Protein AF-A0A6B3GZT9-F1 (afdb_monomer)

pLDDT: mean 89.87, std 8.6, range [65.19, 97.88]

Radius of gyration: 15.0 Å; Cα contacts (8 Å, |Δi|>4): 154; chains: 1; bounding box: 35×29×36 Å

Mean predicted aligned error: 4.61 Å

Structure (mmCIF, N/CA/C/O backbone):
data_AF-A0A6B3GZT9-F1
#
_entry.id   AF-A0A6B3GZT9-F1
#
loop_
_atom_site.group_PDB
_atom_site.id
_atom_site.type_symbol
_atom_site.label_atom_id
_atom_site.label_alt_id
_atom_site.label_comp_id
_atom_site.label_asym_id
_atom_site.label_entity_id
_atom_site.label_seq_id
_atom_site.pdbx_PDB_ins_code
_atom_site.Cartn_x
_atom_site.Cartn_y
_atom_site.Cartn_z
_atom_site.occupancy
_atom_site.B_iso_or_equiv
_atom_site.auth_seq_id
_atom_site.auth_comp_id
_atom_site.auth_asym_id
_atom_site.auth_atom_id
_atom_site.pdbx_PDB_model_num
ATOM 1 N N . ARG A 1 1 ? -3.261 -0.830 -14.228 1.00 77.19 1 ARG A N 1
ATOM 2 C CA . ARG A 1 1 ? -2.532 -0.302 -15.406 1.00 77.19 1 ARG A CA 1
ATOM 3 C C . ARG A 1 1 ? -1.090 -0.062 -14.971 1.00 77.19 1 ARG A C 1
ATOM 5 O O . ARG A 1 1 ? -0.941 0.417 -13.860 1.00 77.19 1 ARG A O 1
ATOM 12 N N . ARG A 1 2 ? -0.096 -0.432 -15.788 1.00 94.62 2 ARG A N 1
ATOM 13 C CA . ARG A 1 2 ? 1.373 -0.295 -15.625 1.00 94.62 2 ARG A CA 1
ATOM 14 C C . ARG A 1 2 ? 1.882 0.405 -14.363 1.00 94.62 2 ARG A C 1
ATOM 16 O O . ARG A 1 2 ? 1.715 1.616 -14.231 1.00 94.62 2 ARG A O 1
ATOM 23 N N . VAL A 1 3 ? 2.581 -0.336 -13.511 1.00 95.25 3 VAL A N 1
ATOM 24 C CA . VAL A 1 3 ? 3.217 0.179 -12.295 1.00 95.25 3 VAL A CA 1
ATOM 25 C C . VAL A 1 3 ? 4.671 -0.282 -12.187 1.00 95.25 3 VAL A C 1
ATOM 27 O O . VAL A 1 3 ? 4.987 -1.374 -12.668 1.00 95.25 3 VAL A O 1
ATOM 30 N N . PRO A 1 4 ? 5.560 0.516 -11.569 1.00 95.38 4 PRO A N 1
ATOM 31 C CA . PRO A 1 4 ? 6.929 0.100 -11.317 1.00 95.38 4 PRO A CA 1
ATOM 32 C C . PRO A 1 4 ? 6.971 -0.813 -10.085 1.00 95.38 4 PRO A C 1
ATOM 34 O O . PRO A 1 4 ? 6.814 -0.354 -8.954 1.00 95.38 4 PRO A O 1
ATOM 37 N N . ILE A 1 5 ? 7.126 -2.119 -10.309 1.00 94.62 5 ILE A N 1
ATOM 38 C CA . ILE A 1 5 ? 6.870 -3.133 -9.273 1.00 94.62 5 ILE A CA 1
ATOM 39 C C . ILE A 1 5 ? 7.799 -2.982 -8.064 1.00 94.62 5 ILE A C 1
ATOM 41 O O . ILE A 1 5 ? 7.347 -3.063 -6.929 1.00 94.62 5 ILE A O 1
ATOM 45 N N . GLU A 1 6 ? 9.057 -2.620 -8.302 1.00 91.38 6 GLU A N 1
ATOM 46 C CA . GLU A 1 6 ? 10.091 -2.446 -7.273 1.00 91.38 6 GLU A CA 1
ATOM 47 C C . GLU A 1 6 ? 9.786 -1.363 -6.220 1.00 91.38 6 GLU A C 1
ATOM 49 O O . GLU A 1 6 ? 10.405 -1.356 -5.160 1.00 91.38 6 GLU A O 1
ATOM 54 N N . PHE A 1 7 ? 8.828 -0.467 -6.485 1.00 91.06 7 PHE A N 1
ATOM 55 C CA . PHE A 1 7 ? 8.400 0.577 -5.544 1.00 91.06 7 PHE A CA 1
ATOM 56 C C . PHE A 1 7 ? 7.011 0.337 -4.945 1.00 91.06 7 PHE A C 1
ATOM 58 O O . PHE A 1 7 ? 6.535 1.189 -4.204 1.00 91.06 7 PHE A O 1
ATOM 65 N N . LEU A 1 8 ? 6.349 -0.767 -5.305 1.00 93.25 8 LEU A N 1
ATOM 66 C CA . LEU A 1 8 ? 5.013 -1.122 -4.814 1.00 93.25 8 LEU A CA 1
ATOM 67 C C . LEU A 1 8 ? 4.947 -2.519 -4.193 1.00 93.25 8 LEU A C 1
ATOM 69 O O . LEU A 1 8 ? 3.879 -2.926 -3.745 1.00 93.25 8 LEU A O 1
ATOM 73 N N . GLU A 1 9 ? 6.047 -3.275 -4.184 1.00 92.94 9 GLU A N 1
ATOM 74 C CA . GLU A 1 9 ? 6.093 -4.633 -3.628 1.00 92.94 9 GLU A CA 1
ATOM 75 C C . GLU A 1 9 ? 5.560 -4.688 -2.188 1.00 92.94 9 GLU A C 1
ATOM 77 O O . GLU A 1 9 ? 4.778 -5.580 -1.866 1.00 92.94 9 GLU A O 1
ATOM 82 N N . ILE A 1 10 ? 5.921 -3.716 -1.342 1.00 94.75 10 ILE A N 1
ATOM 83 C CA . ILE A 1 10 ? 5.487 -3.688 0.061 1.00 94.75 10 ILE A CA 1
ATOM 84 C C . ILE A 1 10 ? 4.023 -3.265 0.186 1.00 94.75 10 ILE A C 1
ATOM 86 O O . ILE A 1 10 ? 3.260 -3.904 0.905 1.00 94.75 10 ILE A O 1
ATOM 90 N N . GLU A 1 11 ? 3.602 -2.222 -0.526 1.00 94.94 11 GLU A N 1
ATOM 91 C CA . GLU A 1 11 ? 2.216 -1.762 -0.519 1.00 94.94 11 GLU A CA 1
ATOM 92 C C . GLU A 1 11 ? 1.259 -2.847 -1.017 1.00 94.94 11 GLU A C 1
ATOM 94 O O . GLU A 1 11 ? 0.200 -3.051 -0.426 1.00 94.94 11 GLU A O 1
ATOM 99 N N . LEU A 1 12 ? 1.640 -3.571 -2.072 1.00 94.81 12 LEU A N 1
ATOM 100 C CA . LEU A 1 12 ? 0.858 -4.690 -2.586 1.00 94.81 12 LEU A CA 1
ATOM 101 C C . LEU A 1 12 ? 0.824 -5.851 -1.599 1.00 94.81 12 LEU A C 1
ATOM 103 O O . LEU A 1 12 ? -0.251 -6.394 -1.396 1.00 94.81 12 LEU A O 1
ATOM 107 N N . ALA A 1 13 ? 1.935 -6.185 -0.938 1.00 94.88 13 ALA A N 1
ATOM 108 C CA . ALA A 1 13 ? 1.945 -7.244 0.070 1.00 94.88 13 ALA A CA 1
ATOM 109 C C . ALA A 1 13 ? 0.978 -6.950 1.231 1.00 94.88 13 ALA A C 1
ATOM 111 O O . ALA A 1 13 ? 0.236 -7.836 1.649 1.00 94.88 13 ALA A O 1
ATOM 112 N N . VAL A 1 14 ? 0.927 -5.699 1.707 1.00 95.75 14 VAL A N 1
ATOM 113 C CA . VAL A 1 14 ? -0.043 -5.285 2.737 1.00 95.75 14 VAL A CA 1
ATOM 114 C C . VAL A 1 14 ? -1.475 -5.399 2.211 1.00 95.75 14 VAL A C 1
ATOM 116 O O . VAL A 1 14 ? -2.348 -5.909 2.904 1.00 95.75 14 VAL A O 1
ATOM 119 N N . LEU A 1 15 ? -1.744 -4.959 0.979 1.00 96.38 15 LEU A N 1
ATOM 120 C CA . LEU A 1 15 ? -3.087 -5.060 0.399 1.00 96.38 15 LEU A CA 1
ATOM 121 C C . LEU A 1 15 ? -3.509 -6.515 0.135 1.00 96.38 15 LEU A C 1
ATOM 123 O O . LEU A 1 15 ? -4.679 -6.845 0.312 1.00 96.38 1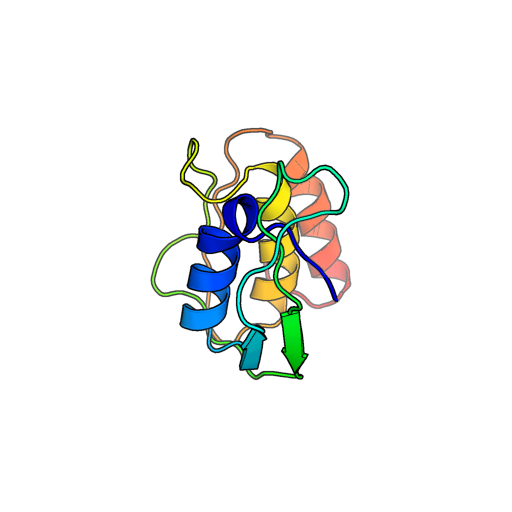5 LEU A O 1
ATOM 127 N N . GLU A 1 16 ? -2.578 -7.382 -0.263 1.00 96.06 16 GLU A N 1
ATOM 128 C CA . GLU A 1 16 ? -2.784 -8.826 -0.423 1.00 96.06 16 GLU A CA 1
ATOM 129 C C . GLU A 1 16 ? -3.104 -9.483 0.929 1.00 96.06 16 GLU A C 1
ATOM 131 O O . GLU A 1 16 ? -4.050 -10.267 1.005 1.00 96.06 16 GLU A O 1
ATOM 136 N N . GLU A 1 17 ? -2.406 -9.108 2.009 1.00 96.38 17 GLU A N 1
ATOM 137 C CA . GLU A 1 17 ? -2.736 -9.528 3.382 1.00 96.38 17 GLU A CA 1
ATOM 138 C C . GLU A 1 17 ? -4.146 -9.076 3.790 1.00 96.38 17 GLU A C 1
ATOM 140 O O . GLU A 1 17 ? -4.910 -9.856 4.356 1.00 96.38 17 GLU A O 1
ATOM 145 N N . MET A 1 18 ? -4.520 -7.841 3.440 1.00 97.56 18 MET A N 1
ATOM 146 C CA . MET A 1 18 ? -5.865 -7.301 3.662 1.00 97.56 18 MET A CA 1
ATOM 147 C C . MET A 1 18 ? -6.941 -7.960 2.780 1.00 97.56 18 MET A C 1
ATOM 149 O O . MET A 1 18 ? -8.124 -7.671 2.953 1.00 97.56 18 MET A O 1
ATOM 153 N N . GLY A 1 19 ? -6.574 -8.829 1.833 1.00 97.25 19 GLY A N 1
ATOM 154 C CA . GLY A 1 19 ? -7.517 -9.564 0.988 1.00 97.25 19 GLY A CA 1
ATOM 155 C C . GLY A 1 19 ? -7.910 -8.852 -0.308 1.00 97.25 19 GLY A C 1
ATOM 156 O O . GLY A 1 19 ? -9.014 -9.068 -0.816 1.00 97.25 19 GLY A O 1
ATOM 157 N N . VAL A 1 20 ? -7.046 -7.992 -0.855 1.00 97.31 20 VAL A N 1
ATOM 158 C CA . VAL A 1 20 ? -7.274 -7.414 -2.184 1.00 97.31 20 VAL A CA 1
ATOM 159 C C . VAL A 1 20 ? -7.268 -8.506 -3.257 1.00 97.31 20 VAL A C 1
ATOM 161 O O . VAL A 1 20 ? -6.390 -9.364 -3.309 1.00 97.31 20 VAL A O 1
ATOM 164 N N . ASP A 1 21 ? -8.241 -8.447 -4.156 1.00 97.19 21 ASP A N 1
ATOM 165 C CA . ASP A 1 21 ? -8.281 -9.245 -5.371 1.00 97.1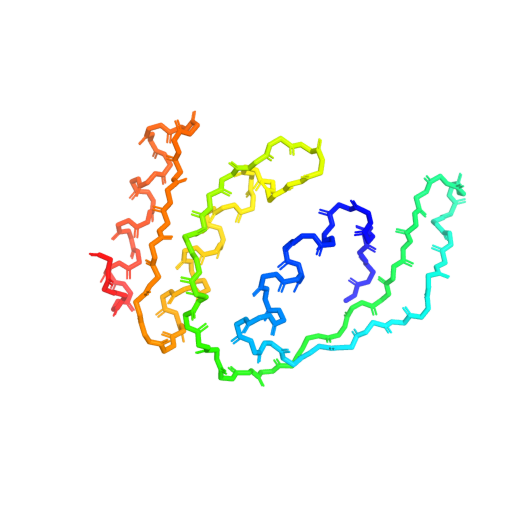9 21 ASP A CA 1
ATOM 166 C C . ASP A 1 21 ? -7.580 -8.476 -6.497 1.00 97.19 21 ASP A C 1
ATOM 168 O O . ASP A 1 21 ? -8.125 -7.524 -7.076 1.00 97.19 21 ASP A O 1
ATOM 172 N N . CYS A 1 22 ? -6.343 -8.867 -6.797 1.00 95.88 22 CYS A N 1
ATOM 173 C CA . CYS A 1 22 ? -5.583 -8.286 -7.891 1.00 95.88 22 CYS A CA 1
ATOM 174 C C . CYS A 1 22 ? -4.745 -9.314 -8.653 1.00 95.88 22 CYS A C 1
ATOM 176 O O . CYS A 1 22 ? -4.230 -10.266 -8.077 1.00 95.88 22 CYS A O 1
ATOM 178 N N . ASP A 1 23 ? -4.569 -9.070 -9.952 1.00 95.81 23 ASP A N 1
ATOM 179 C CA . ASP A 1 23 ? -3.619 -9.794 -10.796 1.00 95.81 23 ASP A CA 1
ATOM 180 C C . ASP A 1 23 ? 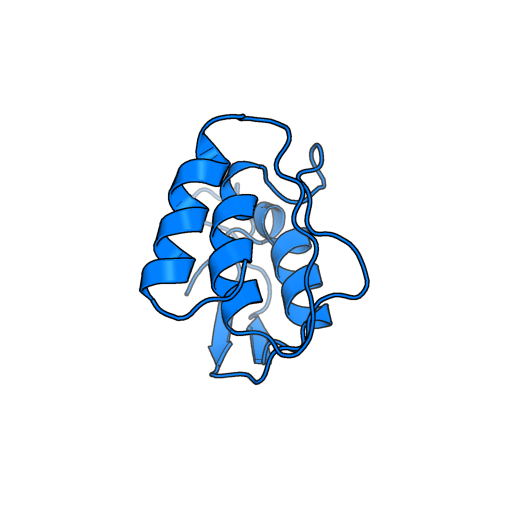-2.502 -8.873 -11.270 1.00 95.81 23 ASP A C 1
ATOM 182 O O . ASP A 1 23 ? -2.712 -7.680 -11.520 1.00 95.81 23 ASP A O 1
ATOM 186 N N . ARG A 1 24 ? -1.331 -9.469 -11.496 1.00 95.81 24 ARG A N 1
ATOM 187 C CA . ARG A 1 24 ? -0.184 -8.829 -12.139 1.00 95.81 24 ARG A CA 1
ATOM 188 C C . ARG A 1 24 ? 0.306 -9.665 -13.314 1.00 95.81 24 ARG A C 1
ATOM 190 O O . ARG A 1 24 ? 0.377 -10.889 -13.233 1.00 95.81 24 ARG A O 1
ATOM 197 N N . THR A 1 25 ? 0.654 -9.002 -14.411 1.00 97.19 25 THR A N 1
ATOM 198 C CA . THR A 1 25 ? 1.351 -9.652 -15.529 1.00 97.19 25 THR A CA 1
ATOM 199 C C . THR A 1 25 ? 2.788 -10.019 -15.144 1.00 97.19 25 THR A C 1
ATOM 201 O O . THR A 1 25 ? 3.306 -9.496 -14.153 1.00 97.19 25 THR A O 1
ATOM 204 N N . PRO A 1 26 ? 3.482 -10.842 -15.953 1.00 97.19 26 PRO A N 1
ATOM 205 C CA . PRO A 1 26 ? 4.934 -10.944 -15.873 1.00 97.19 26 PRO A CA 1
ATOM 206 C C . PRO A 1 26 ? 5.608 -9.571 -15.985 1.00 97.19 26 PRO A C 1
ATOM 208 O O . PRO A 1 26 ? 5.079 -8.661 -16.635 1.00 97.19 26 PRO A O 1
ATOM 211 N N . GLU A 1 27 ? 6.776 -9.442 -15.359 1.00 97.12 27 GLU A N 1
ATOM 212 C CA . GLU A 1 27 ? 7.588 -8.229 -15.414 1.00 97.12 27 GLU A CA 1
ATOM 213 C C . GLU A 1 27 ? 8.104 -7.958 -16.830 1.00 97.12 27 GLU A C 1
ATOM 215 O O . GLU A 1 27 ? 8.515 -8.870 -17.552 1.00 97.12 27 GLU A O 1
ATOM 220 N N . TYR A 1 28 ? 8.132 -6.686 -17.214 1.00 97.38 28 TYR A N 1
ATOM 221 C CA . TYR A 1 28 ? 8.742 -6.219 -18.453 1.00 97.38 28 TYR A CA 1
ATOM 222 C C . TYR A 1 28 ? 9.455 -4.883 -18.246 1.00 97.38 28 TYR A C 1
ATOM 224 O O . TYR A 1 28 ? 9.189 -4.149 -17.296 1.00 97.38 28 TYR A O 1
ATOM 232 N N . ALA A 1 29 ? 10.398 -4.561 -19.127 1.00 97.06 29 ALA A N 1
ATOM 233 C CA . ALA A 1 29 ? 11.169 -3.331 -19.018 1.00 97.06 29 ALA A CA 1
ATOM 234 C C . ALA A 1 29 ? 10.364 -2.113 -19.498 1.00 97.06 29 ALA A C 1
ATOM 236 O O . ALA A 1 29 ? 9.644 -2.182 -20.494 1.00 97.06 29 ALA A O 1
ATOM 237 N N . ALA A 1 30 ? 10.530 -0.977 -18.819 1.00 96.12 30 ALA A N 1
ATOM 238 C CA . ALA A 1 30 ? 10.113 0.320 -19.347 1.00 96.12 30 ALA A CA 1
ATOM 239 C C . ALA A 1 30 ? 10.859 0.666 -20.650 1.00 96.12 30 ALA A C 1
ATOM 241 O O . ALA A 1 30 ? 11.928 0.122 -20.922 1.00 96.12 30 ALA A O 1
ATOM 242 N N . ASP A 1 31 ? 10.350 1.638 -21.414 1.00 95.88 31 ASP A N 1
ATOM 243 C CA . ASP A 1 31 ? 10.919 2.048 -22.713 1.00 95.88 31 ASP A CA 1
ATOM 244 C C . ASP A 1 31 ? 12.403 2.467 -22.630 1.00 95.88 31 ASP A C 1
ATOM 246 O O . ASP A 1 31 ? 13.150 2.358 -23.598 1.00 95.88 31 ASP A O 1
ATOM 250 N N . ASN A 1 32 ? 12.850 2.928 -21.457 1.00 95.44 32 ASN A N 1
ATOM 251 C CA . ASN A 1 32 ? 14.239 3.309 -21.182 1.00 95.44 32 ASN A CA 1
ATOM 252 C C . ASN A 1 32 ? 15.126 2.151 -20.671 1.00 95.44 32 ASN A C 1
ATOM 254 O O . ASN A 1 32 ? 16.285 2.385 -20.332 1.00 95.44 32 ASN A O 1
ATOM 258 N N . ALA A 1 33 ? 14.575 0.940 -20.562 1.00 95.06 33 ALA A N 1
ATOM 259 C CA . ALA A 1 33 ? 15.196 -0.276 -20.038 1.00 95.06 33 ALA A CA 1
ATOM 260 C C . ALA A 1 33 ? 15.727 -0.208 -18.589 1.00 95.06 33 ALA A C 1
ATOM 262 O O . ALA A 1 33 ? 16.536 -1.045 -18.194 1.00 95.06 33 ALA A O 1
ATOM 263 N N . ARG A 1 34 ? 15.293 0.772 -17.783 1.00 94.50 34 ARG A N 1
ATOM 264 C CA . ARG A 1 34 ? 15.807 1.003 -16.417 1.00 94.50 34 ARG A CA 1
ATOM 265 C C . ARG A 1 34 ? 14.850 0.642 -15.287 1.00 94.50 34 ARG A C 1
ATOM 267 O O . ARG A 1 34 ? 15.301 0.536 -14.155 1.00 94.50 34 ARG A O 1
ATOM 274 N N . THR A 1 35 ? 13.565 0.476 -15.577 1.00 95.12 35 THR A N 1
ATOM 275 C CA . THR A 1 35 ? 12.523 0.232 -14.570 1.00 95.12 35 THR A CA 1
ATOM 276 C C . THR A 1 35 ? 11.787 -1.055 -14.895 1.00 95.12 35 THR A C 1
ATOM 278 O O . THR A 1 35 ? 11.427 -1.283 -16.055 1.00 95.12 35 THR A O 1
ATOM 281 N N . ARG A 1 36 ? 11.542 -1.877 -13.871 1.00 96.62 36 ARG A N 1
ATOM 282 C CA . ARG A 1 36 ? 10.734 -3.097 -13.985 1.00 96.62 36 ARG A CA 1
ATOM 283 C C . ARG A 1 36 ? 9.258 -2.740 -13.837 1.00 96.62 36 ARG A C 1
ATOM 285 O O . ARG A 1 36 ? 8.853 -2.171 -12.825 1.00 96.62 36 ARG A O 1
ATOM 292 N N . LEU A 1 37 ? 8.460 -3.047 -14.853 1.00 97.31 37 LEU A N 1
ATOM 293 C CA . LEU A 1 37 ? 7.032 -2.757 -14.911 1.00 97.31 37 LEU A CA 1
ATOM 294 C C . LEU A 1 37 ? 6.208 -4.039 -14.852 1.00 97.31 37 LEU A C 1
ATOM 296 O O . LEU A 1 37 ? 6.596 -5.064 -15.405 1.00 97.31 37 LEU A O 1
ATOM 300 N N . VAL A 1 38 ? 5.026 -3.940 -14.252 1.00 97.75 38 VAL A N 1
ATOM 301 C CA . VAL A 1 38 ? 3.950 -4.929 -14.384 1.00 97.75 38 VAL A CA 1
ATOM 302 C C . VAL A 1 38 ? 2.640 -4.219 -14.690 1.00 97.75 38 VAL A C 1
ATOM 304 O O . VAL A 1 38 ? 2.421 -3.082 -14.263 1.00 97.75 38 VAL A O 1
ATOM 307 N N . ASP A 1 39 ? 1.727 -4.882 -15.389 1.00 97.50 39 ASP A N 1
ATOM 308 C CA . ASP A 1 39 ? 0.344 -4.434 -15.477 1.00 97.50 39 ASP A CA 1
ATOM 309 C C . ASP A 1 39 ? -0.467 -5.004 -14.316 1.00 97.50 39 ASP A C 1
ATOM 311 O O . ASP A 1 39 ? -0.726 -6.203 -14.254 1.00 97.50 39 ASP A O 1
ATOM 315 N N . LEU A 1 40 ? -0.874 -4.119 -13.403 1.00 96.38 40 LEU A N 1
ATOM 316 C CA . LEU A 1 40 ? -1.730 -4.456 -12.268 1.00 96.38 40 LEU A CA 1
ATOM 317 C C . LEU A 1 40 ? -3.212 -4.289 -12.628 1.00 96.38 40 LEU A C 1
ATOM 319 O O . LEU A 1 40 ? -3.612 -3.233 -13.134 1.00 96.38 40 LEU A O 1
ATOM 323 N N . THR A 1 41 ? -4.032 -5.287 -12.322 1.00 96.69 41 THR A N 1
ATOM 324 C CA . THR A 1 41 ? -5.496 -5.220 -12.410 1.00 96.69 41 THR A CA 1
ATOM 325 C C . THR A 1 41 ? -6.075 -5.454 -11.026 1.00 96.69 41 THR A C 1
ATOM 327 O O . THR A 1 41 ? -5.877 -6.524 -10.470 1.00 96.69 41 THR A O 1
ATOM 330 N N . VAL A 1 42 ? -6.784 -4.466 -10.477 1.00 95.25 42 VAL A N 1
ATOM 331 C CA . VAL A 1 42 ? -7.435 -4.553 -9.160 1.00 95.25 42 VAL A CA 1
ATOM 332 C C . VAL A 1 42 ? -8.939 -4.690 -9.361 1.00 95.25 42 VAL A C 1
ATOM 334 O O . VAL A 1 42 ? -9.516 -3.997 -10.205 1.00 95.25 42 VAL A O 1
ATOM 337 N N . ARG A 1 43 ? -9.575 -5.570 -8.590 1.00 96.31 43 ARG A N 1
ATOM 338 C CA . ARG A 1 43 ? -11.020 -5.806 -8.605 1.00 96.31 43 ARG A CA 1
ATOM 339 C C . ARG A 1 43 ? -11.656 -5.386 -7.273 1.00 96.31 43 ARG A C 1
ATOM 341 O O . AR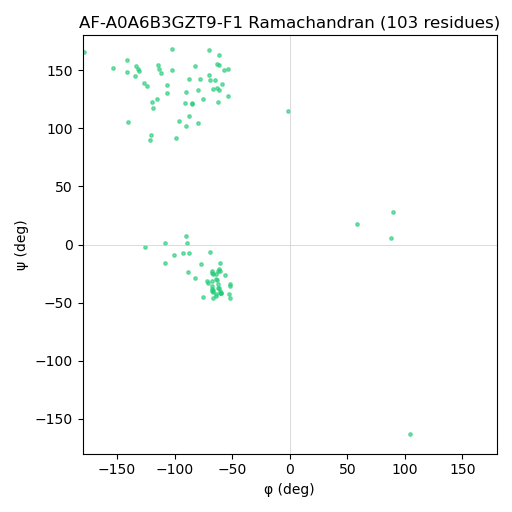G A 1 43 ? -10.972 -5.349 -6.248 1.00 96.31 43 ARG A O 1
ATOM 348 N N . PRO A 1 44 ? -12.958 -5.038 -7.258 1.00 95.81 44 PRO A N 1
ATOM 349 C CA . PRO A 1 44 ? -13.671 -4.771 -6.012 1.00 95.81 44 PRO A CA 1
ATOM 350 C C . PRO A 1 44 ? -13.523 -5.940 -5.034 1.00 95.81 44 PRO A C 1
ATOM 352 O O . PRO A 1 44 ? -13.797 -7.082 -5.391 1.00 95.81 44 PRO A O 1
ATOM 355 N N . SER A 1 45 ? -13.095 -5.638 -3.810 1.00 95.50 45 SER A N 1
ATOM 356 C CA . SER A 1 45 ? -12.708 -6.629 -2.802 1.00 95.50 45 SER A CA 1
ATOM 357 C C . SER A 1 45 ? -13.338 -6.294 -1.454 1.00 95.50 45 SER A C 1
ATOM 359 O O . SER A 1 45 ? -13.634 -5.130 -1.180 1.00 95.50 45 SER A O 1
ATOM 361 N N . LYS A 1 46 ? -13.545 -7.307 -0.608 1.00 96.44 46 LYS A N 1
ATOM 362 C CA . LYS A 1 46 ? -13.890 -7.108 0.804 1.00 96.44 46 LYS A CA 1
ATOM 363 C C . LYS A 1 46 ? -12.604 -7.201 1.602 1.00 96.44 46 LYS A C 1
ATOM 365 O O . LYS A 1 46 ? -12.060 -8.291 1.721 1.00 96.44 46 LYS A O 1
ATOM 370 N N . LEU A 1 47 ? -12.125 -6.058 2.072 1.00 97.56 47 LEU A N 1
ATOM 371 C CA . LEU A 1 47 ? -10.863 -5.988 2.789 1.00 97.56 47 LEU A CA 1
ATOM 372 C C . LEU A 1 47 ? -11.075 -6.240 4.279 1.00 97.56 47 LEU A C 1
ATOM 374 O O . LEU A 1 47 ? -12.055 -5.762 4.849 1.00 97.56 47 LEU A O 1
ATOM 378 N N . GLU A 1 48 ? -10.129 -6.933 4.892 1.00 97.88 48 GLU A N 1
ATOM 379 C CA . GLU A 1 48 ? -9.981 -7.056 6.339 1.00 97.88 48 GLU A CA 1
ATOM 380 C C . GLU A 1 48 ? -8.844 -6.137 6.803 1.00 97.88 48 GLU A C 1
ATOM 382 O O . GLU A 1 48 ? -7.912 -5.841 6.052 1.00 97.88 48 GLU A O 1
ATOM 387 N N . ALA A 1 49 ? -8.929 -5.642 8.035 1.00 96.06 49 ALA A N 1
ATOM 388 C CA . ALA A 1 49 ? -7.852 -4.879 8.642 1.00 96.06 49 ALA A CA 1
ATOM 389 C C . ALA A 1 49 ? -6.575 -5.743 8.695 1.00 96.06 49 ALA A C 1
ATOM 391 O O . ALA A 1 49 ? -6.665 -6.925 9.039 1.00 96.06 49 ALA A O 1
ATOM 392 N N . PRO A 1 50 ? -5.396 -5.175 8.378 1.00 94.88 50 PRO A N 1
ATOM 393 C CA . PRO A 1 50 ? -4.143 -5.91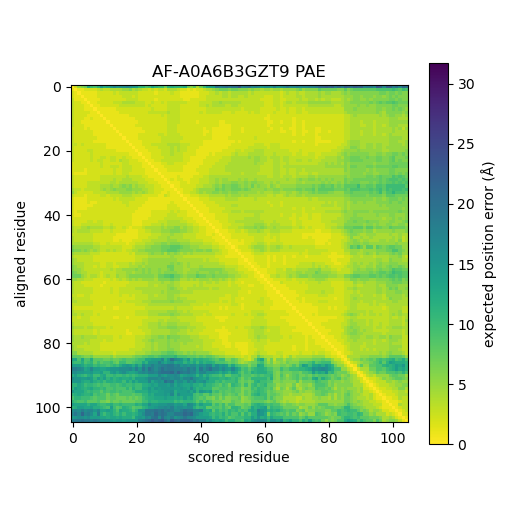5 8.462 1.00 94.88 50 PRO A CA 1
ATOM 394 C C . PRO A 1 50 ? -3.866 -6.324 9.911 1.00 94.88 50 PRO A C 1
ATOM 396 O O . PRO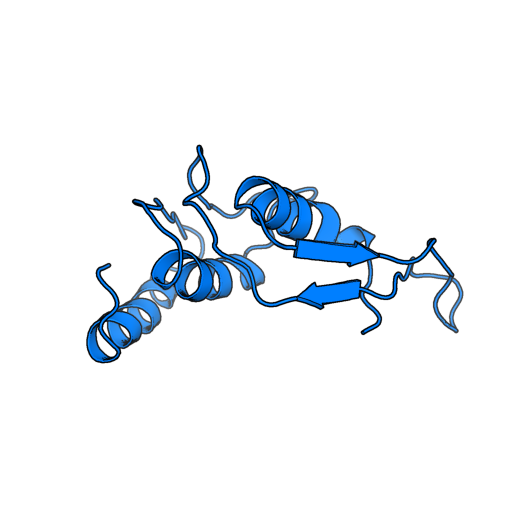 A 1 50 ? -4.337 -5.679 10.854 1.00 94.88 50 PRO A O 1
ATOM 399 N N . ILE A 1 51 ? -3.084 -7.389 10.087 1.00 91.00 51 ILE A N 1
ATOM 400 C CA . ILE A 1 51 ? -2.755 -7.921 11.415 1.00 91.00 51 ILE A CA 1
ATOM 401 C C . ILE A 1 51 ? -1.878 -6.929 12.185 1.00 91.00 51 ILE A C 1
ATOM 403 O O . ILE A 1 51 ? -2.052 -6.747 13.392 1.00 91.00 51 ILE A O 1
ATOM 407 N N . ASP A 1 52 ? -0.931 -6.297 11.491 1.00 92.00 52 ASP A N 1
ATOM 408 C CA . ASP A 1 52 ? -0.012 -5.320 12.070 1.00 92.00 52 ASP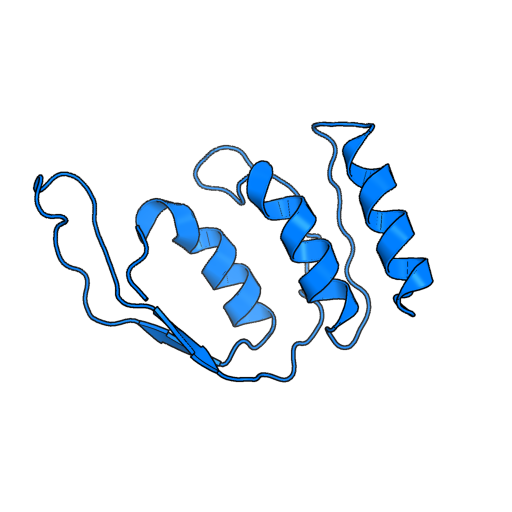 A CA 1
ATOM 409 C C . ASP A 1 52 ? -0.418 -3.875 11.731 1.00 92.00 52 ASP A C 1
ATOM 411 O O . ASP A 1 52 ? -1.275 -3.591 10.891 1.00 92.00 52 ASP A O 1
ATOM 415 N N . LYS A 1 53 ? 0.216 -2.923 12.410 1.00 92.56 53 LYS A N 1
ATOM 416 C CA . LYS A 1 53 ? 0.044 -1.492 12.179 1.00 92.56 53 LYS A CA 1
ATOM 417 C C . LYS A 1 53 ? 0.641 -1.065 10.834 1.00 92.56 53 LYS A C 1
ATOM 419 O O . LYS A 1 53 ? 1.764 -1.427 10.475 1.00 92.56 53 LYS A O 1
ATOM 424 N N . ILE A 1 54 ? -0.037 -0.151 10.152 1.00 93.88 54 ILE A N 1
ATOM 425 C CA . ILE A 1 54 ? 0.494 0.505 8.956 1.00 93.88 54 ILE A CA 1
ATOM 426 C C . ILE A 1 54 ? 1.344 1.692 9.398 1.00 93.88 54 ILE A C 1
ATOM 428 O O . ILE A 1 54 ? 0.872 2.591 10.094 1.00 93.88 54 ILE A O 1
ATOM 432 N N . HIS A 1 55 ? 2.611 1.701 9.009 1.00 92.75 55 HIS A N 1
ATOM 433 C CA . HIS A 1 55 ? 3.539 2.7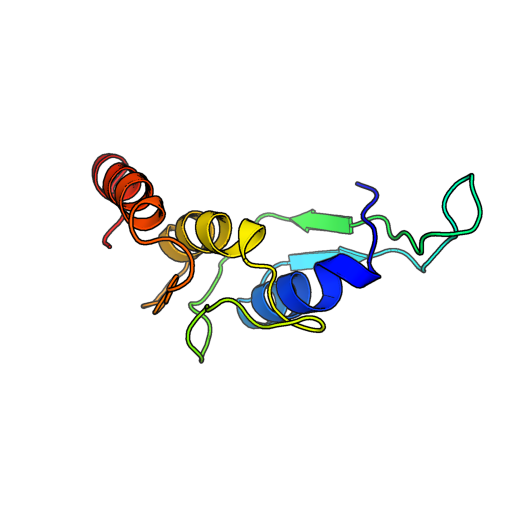74 9.340 1.00 92.75 55 HIS A CA 1
ATOM 434 C C . HIS A 1 55 ? 4.638 2.865 8.281 1.00 92.75 55 HIS A C 1
ATOM 436 O O . HIS A 1 55 ? 4.959 1.855 7.648 1.00 92.75 55 HIS A O 1
ATOM 442 N N . PRO A 1 56 ? 5.220 4.053 8.065 1.00 91.88 56 PRO A N 1
ATOM 443 C CA . PRO A 1 56 ? 6.277 4.194 7.086 1.00 91.88 56 PRO A CA 1
ATOM 444 C C . PRO A 1 56 ? 7.565 3.514 7.535 1.00 91.88 56 PRO A C 1
ATOM 446 O O . PRO A 1 56 ? 7.922 3.556 8.717 1.00 91.88 56 PRO A O 1
ATOM 449 N N . MET A 1 57 ? 8.292 2.965 6.562 1.00 92.12 57 MET A N 1
ATOM 450 C CA . MET A 1 57 ? 9.565 2.274 6.763 1.00 92.12 57 MET A CA 1
ATOM 451 C C . MET 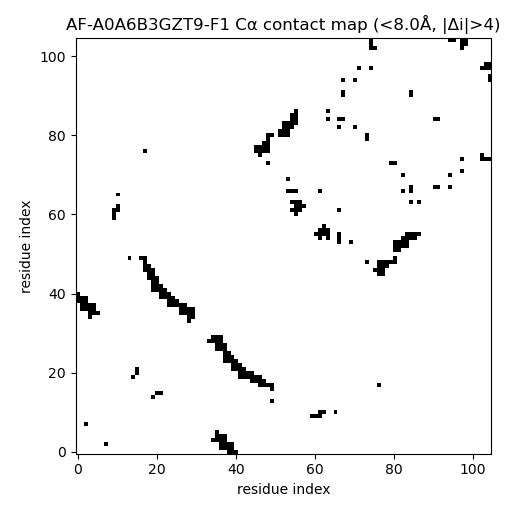A 1 57 ? 10.599 2.727 5.714 1.00 92.12 57 MET A C 1
ATOM 453 O O . MET A 1 57 ? 10.223 2.989 4.570 1.00 92.12 57 MET A O 1
ATOM 457 N N . PRO A 1 58 ? 11.901 2.825 6.058 1.00 88.44 58 PRO A N 1
ATOM 458 C CA . PRO A 1 58 ? 12.954 3.070 5.073 1.00 88.44 58 PRO A CA 1
ATOM 459 C C . PRO A 1 58 ? 12.960 1.999 3.982 1.00 88.44 58 PRO A C 1
ATOM 461 O O . PRO A 1 58 ? 12.630 0.847 4.248 1.00 88.44 58 PRO A O 1
ATOM 464 N N . PHE A 1 59 ? 13.379 2.360 2.769 1.00 86.50 59 PHE A N 1
ATOM 465 C CA . PHE A 1 59 ? 13.438 1.407 1.664 1.00 86.50 59 PHE A CA 1
ATOM 466 C C . PHE A 1 59 ? 14.412 0.240 1.959 1.00 86.50 59 PHE A C 1
ATOM 468 O O . PHE A 1 59 ? 15.555 0.509 2.347 1.00 86.50 59 PHE A O 1
ATOM 475 N N . PRO A 1 60 ? 14.016 -1.030 1.719 1.00 85.12 60 PRO A N 1
ATOM 476 C CA . PRO A 1 60 ? 12.688 -1.478 1.285 1.00 85.12 60 PRO A CA 1
ATOM 477 C C . PRO A 1 60 ? 11.669 -1.442 2.436 1.00 85.12 60 PRO A C 1
ATOM 479 O O . PRO A 1 60 ? 11.878 -2.037 3.491 1.00 85.12 60 PRO A O 1
ATOM 482 N N . GLY A 1 61 ? 10.555 -0.744 2.220 1.00 90.69 61 GLY A N 1
ATOM 483 C CA . GLY A 1 61 ? 9.546 -0.478 3.239 1.00 90.69 61 GLY A CA 1
ATOM 484 C C . GLY A 1 61 ? 8.376 0.314 2.664 1.00 90.69 61 GLY A C 1
ATOM 485 O O . GLY A 1 61 ? 8.483 0.847 1.559 1.00 90.69 61 GLY A O 1
ATOM 486 N N . LEU A 1 62 ? 7.264 0.376 3.401 1.00 92.12 62 LEU A N 1
ATOM 487 C CA . LEU A 1 62 ? 6.080 1.120 2.977 1.00 92.12 62 LEU A CA 1
ATOM 488 C C . LEU A 1 62 ? 6.427 2.606 2.856 1.00 92.12 62 LEU A C 1
ATOM 490 O O . LEU A 1 62 ? 6.894 3.225 3.820 1.00 92.12 62 LEU A O 1
ATOM 494 N N . ASN A 1 63 ? 6.215 3.166 1.667 1.00 91.62 63 ASN A N 1
ATOM 495 C CA . ASN A 1 63 ? 6.611 4.532 1.371 1.00 91.62 63 ASN A CA 1
ATOM 496 C C . ASN A 1 63 ? 5.786 5.527 2.205 1.00 91.62 63 ASN A C 1
ATOM 498 O O . ASN A 1 63 ? 4.559 5.440 2.263 1.00 91.62 63 ASN A O 1
ATOM 502 N N . ILE A 1 64 ? 6.458 6.513 2.809 1.00 90.94 64 ILE A N 1
ATOM 503 C CA . ILE A 1 64 ? 5.841 7.596 3.594 1.00 90.94 64 ILE A CA 1
ATOM 504 C C . ILE A 1 64 ? 4.719 8.311 2.843 1.00 90.94 64 ILE A C 1
ATOM 506 O O . ILE A 1 64 ? 3.716 8.693 3.441 1.00 90.94 64 ILE A O 1
ATOM 510 N N . ASP A 1 65 ? 4.862 8.466 1.531 1.00 89.62 65 ASP A N 1
ATOM 511 C CA . ASP A 1 65 ? 3.877 9.172 0.722 1.00 89.62 65 ASP A CA 1
ATOM 512 C C . ASP A 1 65 ? 2.640 8.311 0.442 1.00 89.62 65 ASP A C 1
ATOM 514 O O . ASP A 1 65 ? 1.581 8.852 0.126 1.00 89.62 65 ASP A O 1
ATOM 518 N N . ASN A 1 66 ? 2.738 6.993 0.644 1.00 91.44 66 ASN A N 1
ATOM 519 C CA . ASN A 1 66 ? 1.632 6.057 0.485 1.00 91.44 66 ASN A CA 1
ATOM 520 C C . ASN A 1 66 ? 0.799 5.878 1.768 1.00 91.44 66 ASN A C 1
ATOM 522 O O . ASN A 1 66 ? -0.385 5.548 1.675 1.00 91.44 66 ASN A O 1
ATOM 526 N N . VAL A 1 67 ? 1.365 6.148 2.955 1.00 90.75 67 VAL A N 1
ATOM 527 C CA . VAL A 1 67 ? 0.685 5.971 4.261 1.00 90.75 67 VAL A CA 1
ATOM 528 C C . VAL A 1 67 ? -0.688 6.662 4.320 1.00 90.75 67 VAL A C 1
ATOM 530 O O . VAL A 1 67 ? -1.651 6.009 4.730 1.00 90.75 67 VAL A O 1
ATOM 533 N N . PRO A 1 68 ? -0.861 7.926 3.874 1.00 88.44 68 PRO A N 1
ATOM 534 C CA . PRO A 1 68 ? -2.165 8.586 3.952 1.00 88.44 68 PRO A CA 1
ATOM 535 C C . PRO A 1 68 ? -3.248 7.898 3.111 1.00 88.44 68 PRO A C 1
ATOM 537 O O . PRO A 1 68 ? -4.421 7.914 3.482 1.00 88.44 68 PRO A O 1
ATOM 540 N N . PHE A 1 69 ? -2.880 7.254 2.000 1.00 90.00 69 PHE A N 1
ATOM 541 C CA . PHE A 1 69 ? -3.842 6.530 1.166 1.00 90.00 69 PHE A CA 1
ATOM 542 C C . PHE A 1 69 ? -4.322 5.242 1.838 1.00 90.00 69 PHE A C 1
ATOM 544 O O . PHE A 1 69 ? -5.490 4.879 1.694 1.00 90.00 69 PHE A O 1
ATOM 551 N N . PHE A 1 70 ? -3.476 4.604 2.651 1.00 92.44 70 PHE A N 1
ATOM 552 C CA . PHE A 1 70 ? -3.894 3.464 3.464 1.00 92.44 70 PHE A CA 1
ATOM 553 C C . PHE A 1 70 ? -4.950 3.828 4.507 1.00 92.44 70 PHE A C 1
ATOM 555 O O . PHE A 1 70 ? -5.753 2.970 4.848 1.00 92.44 70 PHE A O 1
ATOM 562 N N . ALA A 1 71 ? -5.036 5.081 4.961 1.00 89.25 71 ALA A N 1
ATOM 563 C CA . ALA A 1 71 ? -6.114 5.499 5.858 1.00 89.25 71 ALA A CA 1
ATOM 564 C C . ALA A 1 71 ? -7.491 5.471 5.184 1.00 89.25 71 ALA A C 1
ATOM 566 O O . ALA A 1 71 ? -8.465 5.025 5.788 1.00 89.25 71 ALA A O 1
ATOM 567 N N . ALA A 1 72 ? -7.570 5.881 3.917 1.00 88.62 72 ALA A N 1
ATOM 568 C CA . ALA A 1 72 ? -8.806 5.776 3.147 1.00 88.62 72 ALA A CA 1
ATOM 569 C C . ALA A 1 72 ? -9.183 4.310 2.873 1.00 88.62 72 ALA A C 1
ATOM 571 O O . ALA A 1 72 ? -10.356 3.951 2.950 1.00 88.62 72 ALA A O 1
ATOM 572 N N . ILE A 1 73 ? -8.192 3.458 2.594 1.00 93.38 73 ILE A N 1
ATOM 573 C CA . ILE A 1 73 ? -8.397 2.017 2.385 1.00 93.38 73 ILE A CA 1
ATOM 574 C C . ILE A 1 73 ? -8.858 1.345 3.687 1.00 93.38 73 ILE A C 1
ATOM 576 O O . ILE A 1 73 ? -9.847 0.617 3.685 1.00 93.38 73 ILE A O 1
ATOM 580 N N . ALA A 1 74 ? -8.200 1.644 4.808 1.00 92.19 74 ALA A N 1
ATOM 581 C CA . ALA A 1 74 ? -8.537 1.127 6.130 1.00 92.19 74 ALA A CA 1
ATOM 582 C C . ALA A 1 74 ? -9.940 1.548 6.584 1.00 92.19 74 ALA A C 1
ATOM 584 O O . ALA A 1 74 ? -10.663 0.739 7.154 1.00 92.19 74 ALA A O 1
ATOM 585 N N . ALA A 1 75 ? -10.371 2.776 6.272 1.00 90.19 75 ALA A N 1
ATOM 586 C CA . ALA A 1 75 ? -11.728 3.236 6.567 1.00 90.19 75 ALA A CA 1
ATOM 587 C C . ALA A 1 75 ? -12.825 2.410 5.859 1.00 90.19 75 ALA A C 1
ATOM 589 O O . ALA A 1 75 ? -13.975 2.429 6.297 1.00 90.19 75 ALA A O 1
ATOM 590 N N . ALA A 1 76 ? -12.482 1.698 4.778 1.00 90.44 76 ALA A N 1
ATOM 591 C CA . ALA A 1 76 ? -13.380 0.804 4.048 1.00 90.44 76 ALA A CA 1
ATOM 592 C C . ALA A 1 76 ? -13.189 -0.688 4.392 1.00 90.44 76 ALA A C 1
ATOM 594 O O . ALA A 1 76 ? -13.991 -1.514 3.948 1.00 90.44 76 ALA A O 1
ATOM 595 N N . ALA A 1 77 ? -12.150 -1.043 5.153 1.00 94.94 77 ALA A N 1
ATOM 596 C CA . ALA A 1 77 ? -11.868 -2.414 5.564 1.00 94.94 77 ALA A CA 1
ATOM 597 C C . ALA A 1 77 ? -12.704 -2.825 6.790 1.00 94.94 77 ALA A C 1
ATOM 599 O O . ALA A 1 77 ? -13.122 -1.994 7.599 1.00 94.94 77 ALA A O 1
ATOM 600 N N . HIS A 1 78 ? -12.964 -4.122 6.934 1.00 95.88 78 HIS A N 1
ATOM 601 C CA . HIS A 1 78 ? -13.598 -4.681 8.120 1.00 95.88 78 HIS A CA 1
ATOM 602 C C . HIS A 1 78 ? -12.571 -4.851 9.247 1.00 95.88 78 HIS A C 1
ATOM 604 O O . HIS A 1 78 ? -11.481 -5.364 9.031 1.00 95.88 78 HIS A O 1
ATOM 610 N N . GLY A 1 79 ? -12.915 -4.422 10.462 1.00 94.31 79 GLY A N 1
ATOM 611 C CA . GLY A 1 79 ? -12.024 -4.487 11.623 1.00 94.31 79 GLY A CA 1
ATOM 612 C C . GLY A 1 79 ? -11.429 -3.131 12.003 1.00 94.31 79 GLY A C 1
ATOM 613 O O . GLY A 1 79 ? -11.958 -2.081 11.642 1.00 94.31 79 GLY A O 1
ATOM 614 N N . GLN A 1 80 ? -10.360 -3.160 12.799 1.00 93.75 80 GLN A N 1
ATOM 615 C CA . GLN A 1 80 ? -9.686 -1.965 13.301 1.00 93.75 80 GLN A CA 1
ATOM 616 C C . GLN A 1 80 ? -8.238 -1.951 12.819 1.00 93.75 80 GLN A C 1
ATOM 618 O O . GLN A 1 80 ? -7.475 -2.864 13.118 1.00 93.75 80 GLN A O 1
ATOM 623 N N . THR A 1 81 ? -7.851 -0.892 12.113 1.00 94.06 81 THR A N 1
ATOM 624 C CA . THR A 1 81 ? -6.480 -0.696 11.633 1.00 94.06 81 THR A CA 1
ATOM 625 C C . THR A 1 81 ? -5.791 0.390 12.447 1.00 94.06 81 THR A C 1
ATOM 627 O O . THR A 1 81 ? -6.321 1.489 12.599 1.00 94.06 81 THR A O 1
ATOM 630 N N . LEU A 1 82 ? -4.587 0.105 12.942 1.00 92.75 82 LEU A N 1
ATOM 631 C CA . LEU A 1 82 ? -3.723 1.113 13.551 1.00 92.75 82 LEU A CA 1
ATOM 632 C C . LEU A 1 82 ? -2.806 1.710 12.480 1.00 92.75 82 LEU A C 1
ATOM 634 O O . LEU A 1 82 ? -2.029 0.983 11.864 1.00 92.75 82 LEU A O 1
ATOM 638 N N . ILE A 1 83 ? -2.865 3.028 12.286 1.00 90.69 83 ILE A N 1
ATOM 639 C CA . ILE A 1 83 ? -1.982 3.755 11.365 1.00 90.69 83 ILE A CA 1
ATOM 640 C C . ILE A 1 83 ? -1.105 4.711 12.169 1.00 90.69 83 ILE A C 1
ATOM 642 O O . ILE A 1 83 ? -1.614 5.534 12.927 1.00 90.69 83 ILE A O 1
ATOM 646 N N . HIS A 1 84 ? 0.212 4.605 12.001 1.00 89.00 84 HIS A N 1
ATOM 647 C CA . HIS A 1 84 ? 1.189 5.463 12.666 1.00 89.00 84 HIS A CA 1
ATOM 648 C C . HIS A 1 84 ? 2.027 6.223 11.633 1.00 89.00 84 HIS A C 1
ATOM 650 O O . HIS A 1 84 ? 3.038 5.718 11.147 1.00 89.00 84 HIS A O 1
ATOM 656 N N . ASP A 1 85 ? 1.608 7.449 11.316 1.00 84.62 85 ASP A N 1
ATOM 657 C CA . ASP A 1 85 ? 2.345 8.381 10.456 1.00 84.62 85 ASP A CA 1
ATOM 658 C C . ASP A 1 85 ? 3.118 9.391 11.319 1.00 84.62 85 ASP A C 1
ATOM 660 O O . ASP A 1 85 ? 2.586 10.414 11.742 1.00 84.62 85 ASP A O 1
ATOM 664 N N . TRP A 1 86 ? 4.371 9.061 11.637 1.00 76.19 86 TRP A N 1
ATOM 665 C CA . TRP A 1 86 ? 5.228 9.844 12.538 1.00 76.19 86 TRP A CA 1
ATOM 666 C C . TRP A 1 86 ? 6.109 10.868 11.816 1.00 76.19 86 TRP A C 1
ATOM 668 O O . TRP A 1 86 ? 6.810 11.645 12.461 1.00 76.19 86 TRP A O 1
ATOM 678 N N . VAL A 1 87 ? 6.134 10.846 10.481 1.00 71.25 87 VAL A N 1
ATOM 679 C CA . VAL A 1 87 ? 7.103 11.634 9.705 1.00 71.25 87 VAL A CA 1
ATOM 680 C C . VAL A 1 87 ? 6.627 13.079 9.535 1.00 71.25 87 VAL A C 1
ATOM 682 O O . VAL A 1 87 ? 7.449 13.990 9.451 1.00 71.25 87 VAL A O 1
ATOM 685 N N . TYR A 1 88 ? 5.308 13.315 9.525 1.00 67.62 88 TYR A N 1
ATOM 686 C CA . TYR A 1 88 ? 4.732 14.653 9.386 1.00 67.62 88 TYR A CA 1
ATOM 687 C C . TYR A 1 88 ? 3.504 14.857 10.280 1.00 67.62 88 TYR A C 1
ATOM 689 O O . TYR A 1 88 ? 2.399 14.450 9.925 1.00 67.62 88 TYR A O 1
ATOM 697 N N . ASP A 1 89 ? 3.673 15.613 11.368 1.00 65.19 89 ASP A N 1
ATOM 698 C CA . ASP A 1 89 ? 2.617 15.886 12.362 1.00 65.19 89 ASP A CA 1
ATOM 699 C C . ASP A 1 89 ? 1.303 16.420 11.763 1.00 65.19 89 ASP A C 1
ATOM 701 O O . ASP A 1 89 ? 0.213 16.102 12.234 1.00 65.19 89 ASP A O 1
ATOM 705 N N . ASN A 1 90 ? 1.376 17.213 10.689 1.00 73.19 90 ASN A N 1
ATOM 706 C CA . ASN A 1 90 ? 0.194 17.849 10.102 1.00 73.19 90 ASN A CA 1
ATOM 707 C C . ASN A 1 90 ? -0.540 16.989 9.057 1.00 73.19 90 ASN A C 1
ATOM 709 O O . ASN A 1 90 ? -1.621 17.386 8.623 1.00 73.19 90 ASN A O 1
ATOM 713 N N . ARG A 1 91 ? -0.011 15.826 8.634 1.00 75.44 91 ARG A N 1
ATOM 714 C CA . ARG A 1 91 ? -0.703 14.973 7.639 1.00 75.44 91 ARG A CA 1
ATOM 715 C C . ARG A 1 91 ? -1.943 14.300 8.224 1.00 75.44 91 ARG A C 1
ATOM 717 O O . ARG A 1 91 ? -2.950 14.169 7.532 1.00 75.44 91 ARG A O 1
ATOM 724 N N . ALA A 1 92 ? -1.909 13.962 9.512 1.00 70.19 92 ALA A N 1
ATOM 725 C CA . ALA A 1 92 ? -3.035 13.341 10.206 1.00 70.19 92 ALA A CA 1
ATOM 726 C C . ALA A 1 92 ? -4.291 14.235 10.244 1.00 70.19 92 ALA A C 1
ATOM 728 O O . ALA A 1 92 ? -5.407 13.725 10.335 1.00 70.19 92 ALA A O 1
ATOM 729 N N . ILE A 1 93 ? -4.142 15.559 10.106 1.00 72.31 93 ILE A N 1
ATOM 730 C CA . ILE A 1 93 ? -5.274 16.498 10.079 1.00 72.31 93 ILE A CA 1
ATOM 731 C C . ILE A 1 93 ? -6.215 16.179 8.911 1.00 72.31 93 ILE A C 1
ATOM 733 O O . ILE A 1 93 ? -7.430 16.186 9.094 1.00 72.31 93 ILE A O 1
ATOM 737 N N . TYR A 1 94 ? -5.682 15.817 7.741 1.00 70.75 94 TYR A N 1
ATOM 738 C CA . TYR A 1 94 ? -6.499 15.464 6.575 1.00 70.75 94 TYR A CA 1
ATOM 739 C C . TYR A 1 94 ? -7.284 14.165 6.772 1.00 70.75 94 TYR A C 1
ATOM 741 O O . TYR A 1 94 ? -8.326 13.976 6.151 1.00 70.75 94 TYR A O 1
ATOM 749 N N . LEU A 1 95 ? -6.835 13.284 7.672 1.00 73.44 95 LEU A N 1
ATOM 750 C CA . LEU A 1 95 ? -7.583 12.071 7.995 1.00 73.44 95 LEU A CA 1
ATOM 751 C C . LEU A 1 95 ? -8.884 12.409 8.719 1.00 73.44 95 LEU A C 1
ATOM 753 O O . LEU A 1 95 ? -9.887 11.747 8.492 1.00 73.44 95 LEU A O 1
ATOM 757 N N . THR A 1 96 ? -8.931 13.490 9.501 1.00 77.56 96 THR A N 1
ATOM 758 C CA . THR A 1 96 ? -10.168 13.900 10.189 1.00 77.56 96 THR A CA 1
ATOM 759 C C . THR A 1 96 ? -11.320 14.222 9.232 1.00 77.56 96 THR A C 1
ATOM 761 O O . THR A 1 96 ? -12.483 14.091 9.616 1.00 77.56 96 THR A O 1
ATOM 764 N N . ASP A 1 97 ? -11.036 14.556 7.968 1.00 79.56 97 ASP A N 1
ATOM 765 C CA . ASP A 1 97 ? -12.072 14.724 6.947 1.00 79.56 97 ASP A CA 1
ATOM 766 C C . ASP A 1 97 ? -12.777 13.403 6.602 1.00 79.56 97 ASP A C 1
ATOM 768 O O . ASP A 1 97 ? -13.957 13.419 6.251 1.00 79.56 97 ASP A O 1
ATOM 772 N N . LEU A 1 98 ? -12.129 12.246 6.788 1.00 78.19 98 LEU A N 1
ATOM 773 C CA . LEU A 1 98 ? -12.775 10.940 6.612 1.00 78.19 98 LEU A CA 1
ATOM 774 C C . LEU A 1 98 ? -13.904 10.725 7.631 1.00 78.19 98 LEU A C 1
ATOM 776 O O . LEU A 1 98 ? -14.906 10.097 7.288 1.00 78.19 98 LEU A O 1
ATOM 780 N N . ASN A 1 99 ? -13.818 11.310 8.834 1.00 79.00 99 ASN A N 1
ATOM 781 C CA . ASN A 1 99 ? -14.923 11.267 9.802 1.00 79.00 99 ASN A CA 1
ATOM 782 C C . ASN A 1 99 ? -16.177 11.971 9.259 1.00 79.00 99 ASN A C 1
ATOM 784 O O . ASN A 1 99 ? -17.297 11.524 9.503 1.00 79.00 99 ASN A O 1
ATOM 788 N N . ARG A 1 100 ? -16.013 13.036 8.458 1.00 79.00 100 ARG A N 1
ATOM 789 C CA . ARG A 1 100 ? -17.139 13.725 7.796 1.00 79.00 100 ARG A CA 1
ATOM 790 C C . ARG A 1 100 ? -17.808 12.853 6.732 1.00 79.00 100 ARG A C 1
ATOM 792 O O . ARG A 1 100 ? -18.983 13.049 6.442 1.00 79.00 100 ARG A O 1
ATOM 799 N N . LEU A 1 101 ? -17.073 11.890 6.173 1.00 76.31 101 LEU A N 1
ATOM 800 C CA . LEU A 1 101 ? -17.553 10.923 5.181 1.00 76.31 101 LEU A CA 1
ATOM 801 C C . LEU A 1 101 ? -18.108 9.635 5.818 1.00 76.31 101 LEU A C 1
ATOM 803 O O . LEU A 1 101 ? -18.443 8.696 5.101 1.00 76.31 101 LEU A O 1
ATOM 807 N N . GLY A 1 102 ? -18.229 9.586 7.150 1.00 75.19 102 GLY A N 1
ATOM 808 C CA . GLY A 1 102 ? -18.746 8.426 7.882 1.00 75.19 102 GLY A CA 1
ATOM 809 C C . GLY A 1 102 ? -17.687 7.388 8.259 1.00 75.19 102 GLY A C 1
ATOM 810 O O . GLY A 1 102 ? -18.037 6.344 8.815 1.00 75.19 102 GLY A O 1
ATOM 811 N N . GLY A 1 103 ? -16.407 7.674 7.999 1.00 74.31 103 GLY A N 1
ATOM 812 C CA . GLY A 1 103 ? -15.298 6.935 8.594 1.00 74.31 103 GLY A CA 1
ATOM 813 C C . GLY A 1 103 ? -15.311 7.064 10.120 1.00 74.31 103 GLY A C 1
ATOM 814 O O . GLY A 1 103 ? -15.854 8.021 10.674 1.00 74.31 103 GLY A O 1
ATOM 815 N N . ARG A 1 104 ? -14.739 6.074 10.806 1.00 71.81 104 ARG A N 1
ATOM 816 C CA . ARG A 1 104 ? -14.545 6.098 12.260 1.00 71.81 104 ARG A CA 1
ATOM 817 C C . ARG A 1 104 ? -13.057 5.948 12.554 1.00 71.81 104 ARG A C 1
ATOM 819 O O . ARG A 1 104 ? -12.575 4.823 12.645 1.00 71.81 104 ARG A O 1
ATOM 826 N N . LEU A 1 105 ? -12.368 7.087 12.623 1.00 69.00 105 LEU A N 1
ATOM 827 C CA . LEU A 1 105 ? -10.964 7.211 13.033 1.00 69.00 105 LEU A CA 1
ATOM 828 C C . LEU A 1 105 ? -10.837 7.420 14.539 1.00 69.00 105 LEU A C 1
ATOM 830 O O . LEU A 1 105 ? -11.611 8.249 15.076 1.00 69.00 105 LEU A O 1
#

Sequence (105 aa):
RRVPIEFLEIELAVLEEMGVDCDRTPEYAADNARTRLVDLTVRPSKLEAPIDKIHPMPFPGLNIDNVPFFAAIAAAAHGQTLIHDWVYDNRAIYLTDLNRLGGRL

Foldseek 3Di:
DKDQCQQCVAVVVQQVQQPWDKDWDDWDADPVRPTTIIDMDTDDTAGAAHPDAAEADPPVTDHLVCLLVVLVVQLRHPDDHHYDNPPDPCSCVVSVVVVVVVGDD

Solvent-accessible surface area (backbone atoms only — not comparable to full-atom values): 6289 Å² total; per-residue (Å²): 95,74,41,57,44,90,83,38,57,53,56,48,51,53,38,49,70,15,43,53,46,66,51,68,51,77,76,42,68,40,100,83,68,79,45,54,27,25,44,43,47,79,52,96,57,76,34,40,39,47,96,64,67,51,51,60,41,70,86,92,42,36,50,66,86,50,51,69,58,48,53,62,52,48,59,70,23,47,77,74,66,52,74,52,73,84,89,46,85,71,60,61,61,64,54,58,55,43,45,79,74,72,32,87,129

Nearest PDB structures (foldseek):
  2pqd-assembly1_A  TM=7.479E-01  e=2.064E-03  Agrobacterium sp.
  8p18-assembly1_6  TM=5.828E-01  e=8.185E-01  Escherichia coli K-12
  4v4r-assembly1_AY  TM=5.662E-01  e=9.348E-01  Thermus thermophilus HB8
  7oj0-assembly1_8  TM=5.842E-01  e=1.141E+00  Escherichia coli K-12

Secondary structure (DSSP, 8-state):
--EEGGGTHHHHHHHHHTT-EEEEPPPEE-TTSSSEEE-EEEE---PBPPSSPB---SSSS--TTTHHHHHHHHTTSBS---B---S-TTTHHHHHHHHHTT---